Protein AF-A0A418YPM8-F1 (afdb_monomer)

Sequence (73 aa):
MARRTCIICAEPAGSREHLFPAALGGRRVNKRIYCAHHNHALADGAGVLAEQLRTINAILMVESDRDRSVPHK

Organism: NCBI:txid2304063

Secondary structure (DSSP, 8-state):
-PPPB-TTT-SBP----BSS-GGGTPPB-----S-HHHHHHHHHHHHHHHHHHHHHHHHTT---TTGGGS---

Radius of gyration: 15.24 Å; Cα contacts (8 Å, |Δi|>4): 94; chains: 1; bounding box: 42×16×42 Å

Structure (mmCIF, N/CA/C/O backbone):
data_AF-A0A418YPM8-F1
#
_entry.id   AF-A0A418YPM8-F1
#
loop_
_atom_site.group_PDB
_atom_site.id
_atom_site.type_symbol
_atom_site.label_atom_id
_atom_site.label_alt_id
_atom_site.label_comp_id
_atom_site.label_asym_id
_atom_site.label_entity_id
_atom_site.label_seq_id
_atom_site.pdbx_PDB_ins_code
_atom_site.Cartn_x
_atom_site.Cartn_y
_atom_site.Cartn_z
_atom_site.occupancy
_atom_site.B_iso_or_equiv
_atom_site.auth_seq_id
_atom_site.auth_comp_id
_atom_site.auth_asym_id
_atom_site.auth_atom_id
_atom_site.pdbx_PDB_model_num
ATOM 1 N N . MET A 1 1 ? -12.286 8.257 25.273 1.00 50.31 1 MET A N 1
ATOM 2 C CA . MET A 1 1 ? -11.820 8.380 23.871 1.00 50.31 1 MET A CA 1
ATOM 3 C C . MET A 1 1 ? -12.706 7.507 22.997 1.00 50.31 1 MET A C 1
ATOM 5 O O . MET A 1 1 ? -12.882 6.347 23.346 1.00 50.31 1 MET A O 1
ATOM 9 N N . ALA A 1 2 ? -13.278 8.036 21.912 1.00 65.00 2 ALA A N 1
ATOM 10 C CA . ALA A 1 2 ? -14.028 7.217 20.959 1.00 65.00 2 ALA A CA 1
ATOM 11 C C . ALA A 1 2 ? -13.105 6.147 20.347 1.00 65.00 2 ALA A C 1
ATOM 13 O O . ALA A 1 2 ? -11.958 6.440 19.993 1.00 65.00 2 ALA A O 1
ATOM 14 N N . ARG A 1 3 ? -13.577 4.898 20.270 1.00 73.06 3 ARG A N 1
ATOM 15 C CA . ARG A 1 3 ? -12.825 3.793 19.665 1.00 73.06 3 ARG A CA 1
ATOM 16 C C . ARG A 1 3 ? -12.684 4.097 18.172 1.00 73.06 3 ARG A C 1
ATOM 18 O O . ARG A 1 3 ? -13.688 4.319 17.506 1.00 73.06 3 ARG A O 1
ATOM 25 N N . ARG A 1 4 ? -11.452 4.159 17.655 1.00 87.50 4 ARG A N 1
ATOM 26 C CA . ARG A 1 4 ? -11.239 4.351 16.214 1.00 87.50 4 ARG A CA 1
ATOM 27 C C . ARG A 1 4 ? -11.712 3.099 15.483 1.00 87.50 4 ARG A C 1
ATOM 29 O O . ARG A 1 4 ? -11.360 1.988 15.884 1.00 87.50 4 ARG A O 1
ATOM 36 N N . THR A 1 5 ? -12.506 3.291 14.444 1.00 93.75 5 THR A N 1
ATOM 37 C CA . THR A 1 5 ? -13.050 2.230 13.599 1.00 93.75 5 THR A CA 1
ATOM 38 C C . THR A 1 5 ? -12.344 2.228 12.250 1.00 93.75 5 THR A C 1
ATOM 40 O O . THR A 1 5 ? -11.817 3.244 11.794 1.00 93.75 5 THR A O 1
ATOM 43 N N . CYS A 1 6 ? -12.270 1.056 11.632 1.00 92.81 6 CYS A N 1
ATOM 44 C CA . CYS A 1 6 ? -11.741 0.888 10.296 1.00 92.81 6 CYS A CA 1
ATOM 45 C C . CYS A 1 6 ? -12.685 1.574 9.313 1.00 92.81 6 CYS A C 1
ATOM 47 O O . CYS A 1 6 ? -13.874 1.268 9.293 1.00 92.81 6 CYS A O 1
ATOM 49 N N . ILE A 1 7 ? -12.156 2.447 8.457 1.00 92.19 7 ILE A N 1
ATOM 50 C CA . ILE A 1 7 ? -12.986 3.197 7.503 1.00 92.19 7 ILE A CA 1
ATOM 51 C C . ILE A 1 7 ? -13.619 2.321 6.407 1.00 92.19 7 ILE A C 1
ATOM 53 O O . ILE A 1 7 ? -14.503 2.792 5.706 1.00 92.19 7 ILE A O 1
ATOM 57 N N . ILE A 1 8 ? -13.175 1.065 6.257 1.00 93.31 8 ILE A N 1
ATOM 58 C CA . ILE A 1 8 ? -13.685 0.129 5.242 1.00 93.31 8 ILE A CA 1
ATOM 59 C C . ILE A 1 8 ? -14.798 -0.763 5.804 1.00 93.31 8 ILE A C 1
ATOM 61 O O . ILE A 1 8 ? -15.792 -0.991 5.126 1.00 93.31 8 ILE A O 1
ATOM 65 N N . CYS A 1 9 ? -14.653 -1.267 7.034 1.00 94.69 9 CYS A N 1
ATOM 66 C CA . CYS A 1 9 ? -15.578 -2.265 7.589 1.00 94.69 9 CYS A CA 1
ATOM 67 C C . CYS A 1 9 ? -16.154 -1.924 8.965 1.00 94.69 9 CYS A C 1
ATOM 69 O O . CYS A 1 9 ? -16.774 -2.782 9.578 1.00 94.69 9 CYS A O 1
ATOM 71 N N . ALA A 1 10 ? -15.914 -0.718 9.484 1.00 93.88 10 ALA A N 1
ATOM 72 C CA . ALA A 1 10 ? -16.359 -0.242 10.800 1.00 93.88 10 ALA A CA 1
ATOM 73 C C . ALA A 1 10 ? -15.871 -1.043 12.034 1.00 93.88 10 ALA A C 1
ATOM 75 O O . ALA A 1 10 ? -16.051 -0.584 13.161 1.00 93.88 10 ALA A O 1
ATOM 76 N N . GLU A 1 11 ? -15.174 -2.166 11.849 1.00 93.31 11 GLU A N 1
ATOM 77 C CA . GLU A 1 11 ? -14.509 -2.934 12.913 1.00 93.31 11 GLU A CA 1
ATOM 78 C C . GLU A 1 11 ? -13.399 -2.135 13.621 1.00 93.31 11 GLU A C 1
ATOM 80 O O . GLU A 1 11 ? -12.925 -1.131 13.088 1.00 93.31 11 GLU A O 1
ATOM 85 N N . PRO A 1 12 ? -12.916 -2.555 14.806 1.00 92.19 12 PRO A N 1
ATOM 86 C CA . PRO A 1 12 ? -11.864 -1.841 15.526 1.00 92.19 12 PRO A CA 1
ATOM 87 C C . PRO A 1 12 ? -10.615 -1.579 14.670 1.00 92.19 12 PRO A C 1
ATOM 89 O O . PRO A 1 12 ? -9.996 -2.500 14.129 1.00 92.19 12 PRO A O 1
ATOM 92 N N . ALA A 1 13 ? -10.209 -0.310 14.577 1.00 91.38 13 ALA A N 1
ATOM 93 C CA . ALA A 1 13 ? -8.960 0.067 13.933 1.00 91.38 13 ALA A CA 1
ATOM 94 C C . ALA A 1 13 ? -7.780 -0.069 14.899 1.00 91.38 13 ALA A C 1
ATOM 96 O O . ALA A 1 13 ? -7.868 0.221 16.095 1.00 91.38 13 ALA A O 1
ATOM 97 N N . GLY A 1 14 ? -6.641 -0.482 14.355 1.00 84.06 14 GLY A N 1
ATOM 98 C CA . GLY A 1 14 ? -5.443 -0.742 15.150 1.00 84.06 14 GLY A CA 1
ATOM 99 C C . GLY A 1 14 ? -4.222 -1.159 14.342 1.00 84.06 14 GLY A C 1
ATOM 100 O O . GLY A 1 14 ? -3.210 -1.536 14.934 1.00 84.06 14 GLY A O 1
ATOM 101 N N . SER A 1 15 ? -4.287 -1.107 13.007 1.00 83.50 15 SER A N 1
ATOM 102 C CA . SER A 1 15 ? -3.113 -1.367 12.180 1.00 83.50 15 SER A CA 1
ATOM 103 C C . SER A 1 15 ? -2.048 -0.287 12.362 1.00 83.50 15 SER A C 1
ATOM 105 O O . SER A 1 15 ? -2.320 0.813 12.832 1.00 83.50 15 SER A O 1
ATOM 107 N N . ARG A 1 16 ? -0.813 -0.610 11.966 1.00 82.31 16 ARG A N 1
ATOM 108 C CA . ARG A 1 16 ? 0.282 0.357 11.814 1.00 82.31 16 ARG A CA 1
ATOM 109 C C . ARG A 1 16 ? 0.457 0.683 10.332 1.00 82.31 16 ARG A C 1
ATOM 111 O O . ARG A 1 16 ? 1.447 0.251 9.728 1.00 82.31 16 ARG A O 1
ATOM 118 N N . GLU A 1 17 ? -0.523 1.377 9.762 1.00 82.94 17 GLU A N 1
ATOM 119 C CA . GLU A 1 17 ? -0.589 1.654 8.328 1.00 82.94 17 GLU A CA 1
ATOM 120 C C . GLU A 1 17 ? 0.421 2.708 7.859 1.00 82.94 17 GLU A C 1
ATOM 122 O O . GLU A 1 17 ? 0.888 3.579 8.610 1.00 82.94 17 GLU A O 1
ATOM 127 N N . HIS A 1 18 ? 0.722 2.625 6.569 1.00 82.62 18 HIS A N 1
ATOM 128 C CA . HIS A 1 18 ? 1.352 3.702 5.827 1.00 82.62 18 HIS A CA 1
ATOM 129 C C . HIS A 1 18 ? 0.244 4.507 5.135 1.00 82.62 18 HIS A C 1
ATOM 131 O O . HIS A 1 18 ? -0.709 3.920 4.631 1.00 82.62 18 HIS A O 1
ATOM 137 N N . LEU A 1 19 ? 0.350 5.840 5.112 1.00 75.44 19 LEU A N 1
ATOM 138 C CA . LEU A 1 19 ? -0.602 6.668 4.351 1.00 75.44 19 LEU A CA 1
ATOM 139 C C . LEU A 1 19 ? -0.410 6.517 2.845 1.00 75.44 19 LEU A C 1
ATOM 141 O O . LEU A 1 19 ? -1.370 6.558 2.088 1.00 75.44 19 LEU A O 1
ATOM 145 N N . PHE A 1 20 ? 0.842 6.329 2.442 1.00 78.00 20 PHE A N 1
ATOM 146 C CA . PHE A 1 20 ? 1.225 5.952 1.095 1.00 78.00 20 PHE A CA 1
ATOM 147 C C . PHE A 1 20 ? 1.889 4.571 1.167 1.00 78.00 20 PHE A C 1
ATOM 149 O O . PHE A 1 20 ? 2.623 4.338 2.130 1.00 78.00 20 PHE A O 1
ATOM 156 N N . PRO A 1 21 ? 1.639 3.627 0.245 1.00 81.19 21 PRO A N 1
ATOM 157 C CA . PRO A 1 21 ? 2.101 2.256 0.413 1.00 81.19 21 PRO A CA 1
ATOM 158 C C . PRO A 1 21 ? 3.613 2.125 0.543 1.00 81.19 21 PRO A C 1
ATOM 160 O O . PRO A 1 21 ? 4.385 2.834 -0.104 1.00 81.19 21 PRO A O 1
ATOM 163 N N . ALA A 1 22 ? 4.035 1.154 1.352 1.00 82.62 22 ALA A N 1
ATOM 164 C CA . ALA A 1 22 ? 5.443 0.855 1.537 1.00 82.62 22 ALA A CA 1
ATOM 165 C C . ALA A 1 22 ? 6.111 0.499 0.197 1.00 82.62 22 ALA A C 1
ATOM 167 O O . ALA A 1 22 ? 7.088 1.118 -0.193 1.00 82.62 22 ALA A O 1
ATOM 168 N N . ALA A 1 23 ? 5.533 -0.414 -0.578 1.00 83.44 23 ALA A N 1
ATOM 169 C CA . ALA A 1 23 ? 6.091 -0.821 -1.870 1.00 83.44 23 ALA A CA 1
ATOM 170 C C . ALA A 1 23 ? 6.363 0.344 -2.852 1.00 83.44 23 ALA A C 1
ATOM 172 O O . ALA A 1 23 ? 7.188 0.202 -3.743 1.00 83.44 23 ALA A O 1
ATOM 173 N N . LEU A 1 24 ? 5.716 1.502 -2.666 1.00 84.00 24 LEU A N 1
ATOM 174 C CA . LEU A 1 24 ? 5.843 2.677 -3.530 1.00 84.00 24 LEU A CA 1
ATOM 175 C C . LEU A 1 24 ? 6.643 3.831 -2.900 1.00 84.00 24 LEU A C 1
ATOM 177 O O . LEU A 1 24 ? 6.658 4.926 -3.443 1.00 84.00 24 LEU A O 1
ATOM 181 N N . GLY A 1 25 ? 7.302 3.631 -1.754 1.00 79.62 25 GLY A N 1
ATOM 182 C CA . GLY A 1 25 ? 8.115 4.683 -1.121 1.00 79.62 25 GLY A CA 1
ATOM 183 C C . GLY A 1 25 ? 7.462 5.384 0.074 1.00 79.62 25 GLY A C 1
ATOM 184 O O . GLY A 1 25 ? 8.096 6.208 0.726 1.00 79.62 25 GLY A O 1
ATOM 185 N N . GLY A 1 26 ? 6.248 5.011 0.478 1.00 83.94 26 GLY A N 1
ATOM 186 C CA . GLY A 1 26 ? 5.555 5.687 1.576 1.00 83.94 26 GLY A CA 1
ATOM 187 C C . GLY A 1 26 ? 6.059 5.355 2.984 1.00 83.94 26 GLY A C 1
ATOM 188 O O . GLY A 1 26 ? 6.360 4.209 3.317 1.00 83.94 26 GLY A O 1
ATOM 189 N N . ARG A 1 27 ? 6.143 6.369 3.851 1.00 81.75 27 ARG A N 1
ATOM 190 C CA . ARG A 1 27 ? 6.601 6.230 5.247 1.00 81.75 27 ARG A CA 1
ATOM 191 C C . ARG A 1 27 ? 5.449 5.861 6.189 1.00 81.75 27 ARG A C 1
ATOM 193 O O . ARG A 1 27 ? 4.278 6.122 5.907 1.00 81.75 27 ARG A O 1
ATOM 200 N N . ARG A 1 28 ? 5.773 5.235 7.326 1.00 82.88 28 ARG A N 1
ATOM 201 C CA . ARG A 1 28 ? 4.776 4.879 8.354 1.00 82.88 28 ARG A CA 1
ATOM 202 C C . ARG A 1 28 ? 4.303 6.139 9.072 1.00 82.88 28 ARG A C 1
ATOM 204 O O . ARG A 1 28 ? 5.123 6.843 9.647 1.00 82.88 28 ARG A O 1
ATOM 211 N N . VAL A 1 29 ? 2.993 6.391 9.064 1.00 82.06 29 VAL A N 1
ATOM 212 C CA . VAL A 1 29 ? 2.379 7.563 9.727 1.00 82.06 29 VAL A CA 1
ATOM 213 C C . VAL A 1 29 ? 1.340 7.152 10.783 1.00 82.06 29 VAL A C 1
ATOM 215 O O . VAL A 1 29 ? 1.037 7.950 11.660 1.00 82.06 29 VAL A O 1
ATOM 218 N N . ASN A 1 30 ? 0.855 5.899 10.758 1.00 82.69 30 ASN A N 1
ATOM 219 C CA . ASN A 1 30 ? -0.025 5.280 11.764 1.00 82.69 30 ASN A CA 1
ATOM 220 C C . ASN A 1 30 ? -1.116 6.217 12.324 1.00 82.69 30 ASN A C 1
ATOM 222 O O . ASN A 1 30 ? -1.036 6.706 13.456 1.00 82.69 30 ASN A O 1
ATOM 226 N N . LYS A 1 31 ? -2.170 6.437 11.540 1.00 85.62 31 LYS A N 1
ATOM 227 C CA . LYS A 1 31 ? -3.352 7.201 11.954 1.00 85.62 31 LYS A CA 1
ATOM 228 C C . LYS A 1 31 ? -4.431 6.325 12.608 1.00 85.62 31 LYS A C 1
ATOM 230 O O . LYS A 1 31 ? -5.378 6.870 13.180 1.00 85.62 31 LYS A O 1
ATOM 235 N N . ARG A 1 32 ? -4.250 5.000 12.640 1.00 87.69 32 ARG A N 1
ATOM 236 C CA . ARG A 1 32 ? -5.212 3.990 13.103 1.00 87.69 32 ARG A CA 1
ATOM 237 C C . ARG A 1 32 ? -6.550 4.115 12.370 1.00 87.69 32 ARG A C 1
ATOM 239 O O . ARG A 1 32 ? -7.589 4.219 13.017 1.00 87.69 32 ARG A O 1
ATOM 246 N N . ILE A 1 33 ? -6.508 4.163 11.038 1.00 89.94 33 ILE A N 1
ATOM 247 C CA . ILE A 1 33 ? -7.711 4.268 10.183 1.00 89.94 33 ILE A CA 1
ATOM 248 C C . ILE A 1 33 ? -8.156 2.924 9.591 1.00 89.94 33 ILE A C 1
ATOM 250 O O . ILE A 1 33 ? -9.272 2.811 9.086 1.00 89.94 33 ILE A O 1
ATOM 254 N N . TYR A 1 34 ? -7.315 1.890 9.679 1.00 91.62 34 TYR A N 1
ATOM 255 C CA . TYR A 1 34 ? -7.609 0.553 9.166 1.00 91.62 34 TYR A CA 1
ATOM 256 C C . TYR A 1 34 ? -7.526 -0.521 10.264 1.00 91.62 34 TYR A C 1
ATOM 258 O O . TYR A 1 34 ? -6.835 -0.379 11.283 1.00 91.62 34 TYR A O 1
ATOM 266 N N . CYS A 1 35 ? -8.252 -1.621 10.053 1.00 92.88 35 CYS A N 1
ATOM 267 C CA . CYS A 1 35 ? -7.991 -2.883 10.738 1.00 92.88 35 CYS A CA 1
ATOM 268 C C . CYS A 1 35 ? -6.816 -3.603 10.054 1.00 92.88 35 CYS A C 1
ATOM 270 O O . CYS A 1 35 ? -6.422 -3.255 8.938 1.00 92.88 35 CYS A O 1
ATOM 272 N N . ALA A 1 36 ? -6.242 -4.614 10.714 1.00 90.44 36 ALA A N 1
ATOM 273 C CA . ALA A 1 36 ? -5.102 -5.349 10.166 1.00 90.44 36 ALA A CA 1
ATOM 274 C C . ALA A 1 36 ? -5.416 -5.960 8.790 1.00 90.44 36 ALA A C 1
ATOM 276 O O . ALA A 1 36 ? -4.632 -5.781 7.864 1.00 90.44 36 ALA A O 1
ATOM 277 N N . HIS A 1 37 ? -6.582 -6.596 8.645 1.00 93.06 37 HIS A N 1
ATOM 278 C CA . HIS A 1 37 ? -6.999 -7.254 7.407 1.00 93.06 37 HIS A CA 1
ATOM 279 C C . HIS A 1 37 ? -6.990 -6.302 6.201 1.00 93.06 37 HIS A C 1
ATOM 281 O O . HIS A 1 37 ? -6.261 -6.532 5.240 1.00 93.06 37 HIS A O 1
ATOM 287 N N . HIS A 1 38 ? -7.715 -5.182 6.280 1.00 92.62 38 HIS A N 1
ATOM 288 C CA . HIS A 1 38 ? -7.782 -4.229 5.170 1.00 92.62 38 HIS A CA 1
ATOM 289 C C . HIS A 1 38 ? -6.464 -3.489 4.925 1.00 92.62 38 HIS A C 1
ATOM 291 O O . HIS A 1 38 ? -6.133 -3.194 3.780 1.00 92.62 38 HIS A O 1
ATOM 297 N N . ASN A 1 39 ? -5.680 -3.221 5.974 1.00 90.81 39 ASN A N 1
ATOM 298 C CA . ASN A 1 39 ? -4.342 -2.661 5.797 1.00 90.81 39 ASN A CA 1
ATOM 299 C C . ASN A 1 39 ? -3.416 -3.622 5.028 1.00 90.81 39 ASN A C 1
ATOM 301 O O . ASN A 1 39 ? -2.625 -3.170 4.206 1.00 90.81 39 ASN A O 1
ATOM 305 N N . HIS A 1 40 ? -3.506 -4.930 5.287 1.00 89.38 40 HIS A N 1
ATOM 306 C CA . HIS A 1 40 ? -2.739 -5.939 4.554 1.00 89.38 40 HIS A CA 1
ATOM 307 C C . HIS A 1 40 ? -3.218 -6.084 3.107 1.00 89.38 40 HIS A C 1
ATOM 309 O O . HIS A 1 40 ? -2.394 -5.997 2.205 1.00 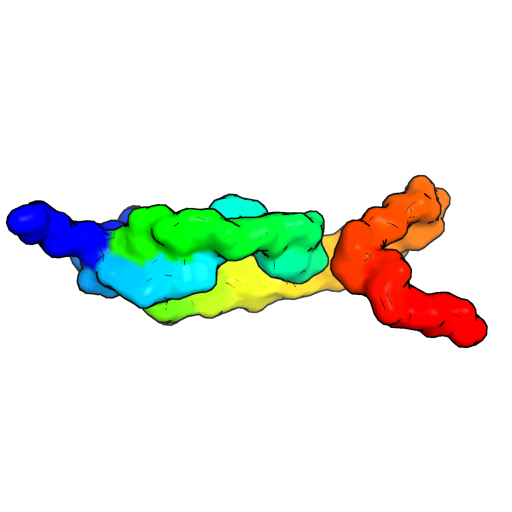89.38 40 HIS A O 1
ATOM 315 N N . ALA A 1 41 ? -4.529 -6.170 2.870 1.00 90.44 41 ALA A N 1
ATOM 316 C CA . ALA A 1 41 ? -5.080 -6.262 1.516 1.00 90.44 41 ALA A CA 1
ATOM 317 C C . ALA A 1 41 ? -4.671 -5.069 0.624 1.00 90.44 41 ALA A C 1
ATOM 319 O O . ALA A 1 41 ? -4.328 -5.240 -0.546 1.00 90.44 41 ALA A O 1
ATOM 320 N N . LEU A 1 42 ? -4.644 -3.853 1.183 1.00 88.62 42 LEU A N 1
ATOM 321 C CA . LEU A 1 42 ? -4.144 -2.668 0.478 1.00 88.62 42 LEU A CA 1
ATOM 322 C C . LEU A 1 42 ? -2.640 -2.749 0.178 1.00 88.62 42 LEU A C 1
ATOM 324 O O . LEU A 1 42 ? -2.199 -2.273 -0.868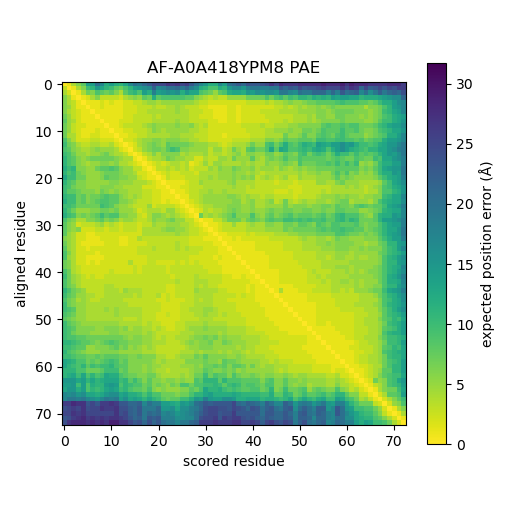 1.00 88.62 42 LEU A O 1
ATOM 328 N N . ALA A 1 43 ? -1.848 -3.334 1.080 1.00 87.06 43 ALA A N 1
ATOM 329 C CA . ALA A 1 43 ? -0.420 -3.535 0.854 1.00 87.06 43 ALA A CA 1
ATOM 330 C C . ALA A 1 43 ? -0.159 -4.533 -0.285 1.00 87.06 43 ALA A C 1
ATOM 332 O O . ALA A 1 43 ? 0.710 -4.268 -1.115 1.00 87.06 43 ALA A O 1
ATOM 333 N N . 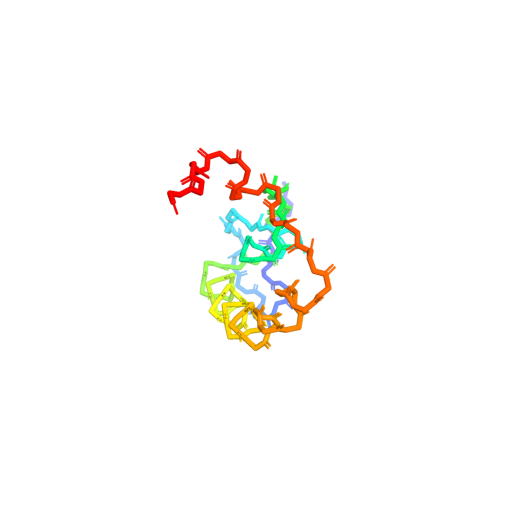ASP A 1 44 ? -0.942 -5.610 -0.369 1.00 89.38 44 ASP A N 1
ATOM 334 C CA . ASP A 1 44 ? -0.847 -6.598 -1.450 1.00 89.38 44 ASP A CA 1
ATOM 335 C C . ASP A 1 44 ? -1.179 -5.960 -2.806 1.00 89.38 44 ASP A C 1
ATOM 337 O O . ASP A 1 44 ? -0.404 -6.071 -3.759 1.00 89.38 44 ASP A O 1
ATOM 341 N N . GLY A 1 45 ? -2.273 -5.190 -2.874 1.00 90.56 45 GLY A N 1
ATOM 342 C CA . GLY A 1 45 ? -2.632 -4.430 -4.074 1.00 90.56 45 GLY A CA 1
ATOM 343 C C . GLY A 1 45 ? -1.543 -3.435 -4.492 1.00 90.56 45 GLY A C 1
ATOM 344 O O . GLY A 1 45 ? -1.210 -3.325 -5.671 1.00 90.56 45 GLY A O 1
ATOM 345 N N . ALA A 1 46 ? -0.917 -2.754 -3.530 1.00 90.75 46 ALA A N 1
ATOM 346 C CA . ALA A 1 46 ? 0.207 -1.868 -3.814 1.00 90.75 46 ALA A CA 1
ATOM 347 C C . ALA A 1 46 ? 1.457 -2.608 -4.319 1.00 90.75 46 ALA A C 1
ATOM 349 O O . ALA A 1 46 ? 2.223 -2.029 -5.087 1.00 90.75 46 ALA A O 1
ATOM 350 N N . GLY A 1 47 ? 1.665 -3.865 -3.919 1.00 91.12 47 GLY A N 1
ATOM 351 C CA . GLY A 1 47 ? 2.721 -4.721 -4.461 1.00 91.12 47 GLY A CA 1
ATOM 352 C C . GLY A 1 47 ? 2.524 -5.009 -5.950 1.00 91.12 47 GLY A C 1
ATOM 353 O O . GLY A 1 47 ? 3.470 -4.888 -6.726 1.00 91.12 47 GLY A O 1
ATOM 354 N N . VAL A 1 48 ? 1.284 -5.288 -6.366 1.00 93.25 48 VAL A N 1
ATOM 355 C CA . VAL A 1 48 ? 0.931 -5.468 -7.787 1.00 93.25 48 VAL A CA 1
ATOM 356 C C . VAL A 1 48 ? 1.166 -4.183 -8.587 1.00 93.25 48 VAL A C 1
ATOM 358 O O . VAL A 1 48 ? 1.717 -4.230 -9.683 1.00 93.25 48 VAL A O 1
ATOM 361 N N . LEU A 1 49 ? 0.813 -3.019 -8.037 1.00 91.44 49 LEU A N 1
ATOM 362 C CA . LEU A 1 49 ? 1.101 -1.741 -8.697 1.00 91.44 49 LEU A CA 1
ATOM 363 C C . LEU A 1 49 ? 2.608 -1.480 -8.800 1.00 91.44 49 LEU A C 1
ATOM 365 O O . LEU A 1 49 ? 3.085 -1.034 -9.840 1.00 91.44 49 LEU A O 1
ATOM 369 N N . ALA A 1 50 ? 3.366 -1.773 -7.741 1.00 90.31 50 ALA A N 1
ATOM 370 C CA . ALA A 1 50 ? 4.815 -1.617 -7.748 1.00 90.31 50 ALA A CA 1
ATOM 371 C C . ALA A 1 50 ? 5.466 -2.492 -8.827 1.00 90.31 50 ALA A C 1
ATOM 373 O O . ALA A 1 50 ? 6.324 -2.000 -9.552 1.00 90.31 50 ALA A O 1
ATOM 374 N N . GLU A 1 51 ? 5.019 -3.745 -8.970 1.00 91.25 51 GLU A N 1
ATOM 375 C CA . GLU A 1 51 ? 5.413 -4.670 -10.040 1.00 91.25 51 GLU A CA 1
ATOM 376 C C . GLU A 1 51 ? 5.199 -4.059 -11.428 1.00 91.25 51 GLU A C 1
ATOM 378 O O . GLU A 1 51 ? 6.138 -3.948 -12.214 1.00 91.25 51 GLU A O 1
ATOM 383 N N . GLN A 1 52 ? 3.977 -3.607 -11.706 1.00 92.62 52 GLN A N 1
ATOM 384 C CA . GLN A 1 52 ? 3.605 -3.037 -13.002 1.00 92.62 52 GLN A CA 1
ATOM 385 C C . GLN A 1 52 ? 4.408 -1.774 -13.338 1.00 92.62 52 GLN A C 1
ATOM 387 O O . GLN A 1 52 ? 4.764 -1.547 -14.494 1.00 92.62 52 GLN A O 1
ATOM 392 N N . LEU A 1 53 ? 4.723 -0.958 -12.330 1.00 90.94 53 LEU A N 1
ATOM 393 C CA . LEU A 1 53 ? 5.487 0.274 -12.505 1.00 90.94 53 LEU A CA 1
ATOM 394 C C . LEU A 1 53 ? 6.997 0.043 -12.647 1.00 90.94 53 LEU A C 1
ATOM 396 O O . LEU A 1 53 ? 7.692 0.971 -13.061 1.00 90.94 53 LEU A O 1
ATOM 400 N N . ARG A 1 54 ? 7.531 -1.155 -12.358 1.00 89.12 54 ARG A N 1
ATOM 401 C CA . ARG A 1 54 ? 8.989 -1.390 -12.377 1.00 89.12 54 ARG A CA 1
ATOM 402 C C . ARG A 1 54 ? 9.626 -1.079 -13.722 1.00 89.12 54 ARG A C 1
ATOM 404 O O . ARG A 1 54 ? 10.633 -0.379 -13.759 1.00 89.12 54 ARG A O 1
ATOM 411 N N . THR A 1 55 ? 9.040 -1.553 -14.820 1.00 89.44 55 THR A N 1
ATOM 412 C CA . THR A 1 55 ? 9.581 -1.310 -16.166 1.00 89.44 55 THR A CA 1
ATOM 413 C C . THR A 1 55 ? 9.563 0.175 -16.517 1.00 89.44 55 THR A C 1
ATOM 415 O O . THR A 1 55 ? 10.540 0.691 -17.051 1.00 89.44 55 THR A O 1
ATOM 418 N N . ILE A 1 56 ? 8.482 0.879 -16.173 1.00 92.44 56 ILE A N 1
ATOM 419 C CA . ILE A 1 56 ? 8.354 2.320 -16.421 1.00 92.44 56 ILE A CA 1
ATOM 420 C C . ILE A 1 56 ? 9.397 3.087 -15.601 1.00 92.4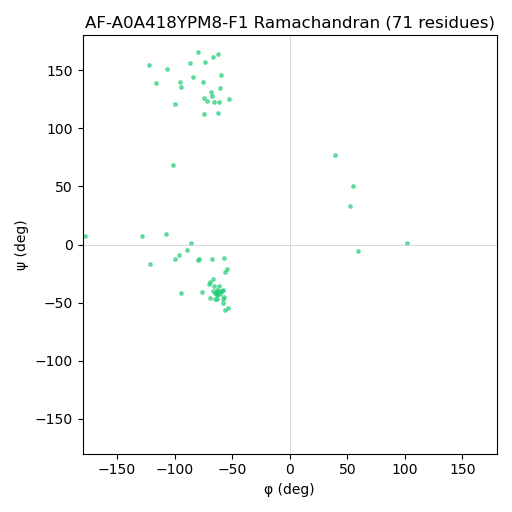4 56 ILE A C 1
ATOM 422 O O . ILE A 1 56 ? 10.113 3.924 -16.147 1.00 92.44 56 ILE A O 1
ATOM 426 N N . ASN A 1 57 ? 9.537 2.759 -14.315 1.00 89.19 57 ASN A N 1
ATOM 427 C CA . ASN A 1 57 ? 10.533 3.371 -13.439 1.00 89.19 57 ASN A CA 1
ATOM 428 C C . ASN A 1 57 ? 11.960 3.136 -13.951 1.00 89.19 57 ASN A C 1
ATOM 430 O O . ASN A 1 57 ? 12.756 4.068 -13.942 1.00 89.19 57 ASN A O 1
ATOM 434 N N . ALA A 1 58 ? 12.268 1.940 -14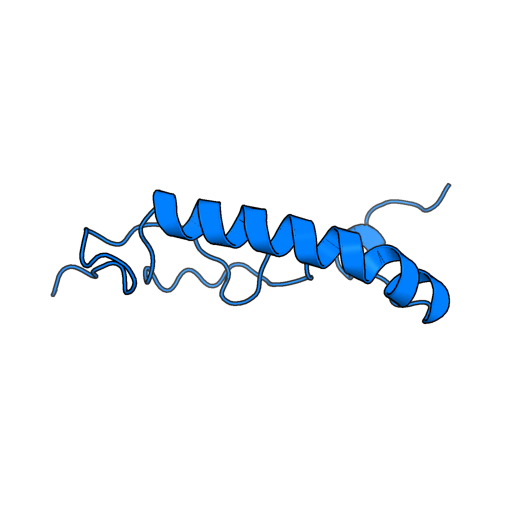.463 1.00 88.56 58 ALA A N 1
ATOM 435 C CA . ALA A 1 58 ? 13.573 1.634 -15.045 1.00 88.56 58 ALA A CA 1
ATOM 436 C C . ALA A 1 58 ? 13.871 2.482 -16.295 1.00 88.56 58 ALA A C 1
ATOM 438 O O . ALA A 1 58 ? 14.963 3.031 -16.413 1.00 88.56 58 ALA A O 1
ATOM 439 N N . ILE A 1 59 ? 12.893 2.645 -17.195 1.00 94.50 59 ILE A N 1
ATOM 440 C CA . ILE A 1 59 ? 13.028 3.492 -18.395 1.00 94.50 59 ILE A CA 1
ATOM 441 C C . ILE A 1 59 ? 13.269 4.957 -18.011 1.00 94.50 59 ILE A C 1
ATOM 443 O O . ILE A 1 59 ? 14.073 5.643 -18.636 1.00 94.50 59 ILE A O 1
ATOM 447 N N . LEU A 1 60 ? 12.577 5.433 -16.976 1.00 94.00 60 LEU A N 1
ATOM 448 C CA . LEU A 1 60 ? 12.657 6.814 -16.503 1.00 94.00 60 LEU A CA 1
ATOM 449 C C . LEU A 1 60 ? 13.813 7.064 -15.521 1.00 94.00 60 LEU A C 1
ATOM 451 O O . LEU A 1 60 ? 13.942 8.181 -15.026 1.00 94.00 60 LEU A O 1
ATOM 455 N N . MET A 1 61 ? 14.629 6.047 -15.219 1.00 88.81 61 MET A N 1
ATOM 456 C CA . MET A 1 61 ? 15.674 6.095 -14.186 1.00 88.81 61 MET A CA 1
ATOM 457 C C . MET A 1 61 ? 15.151 6.571 -12.816 1.00 88.81 61 MET A C 1
ATOM 459 O O . MET A 1 61 ? 15.852 7.242 -12.060 1.00 88.81 61 MET A O 1
ATOM 463 N N . VAL A 1 62 ? 13.899 6.237 -12.489 1.00 86.56 62 VAL A N 1
ATOM 464 C CA . VAL A 1 62 ? 13.304 6.524 -11.182 1.00 86.56 62 VAL A CA 1
ATOM 465 C C . VAL A 1 62 ? 13.885 5.550 -10.169 1.00 86.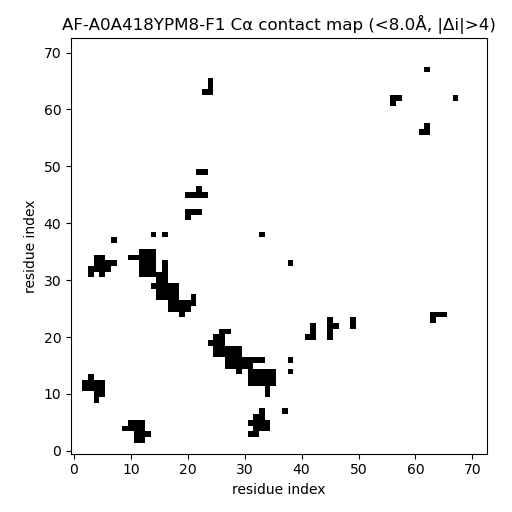56 62 VAL A C 1
ATOM 467 O O . VAL A 1 62 ? 13.605 4.351 -10.207 1.00 86.56 62 VAL A O 1
ATOM 470 N N . GLU A 1 63 ? 14.670 6.078 -9.237 1.00 77.94 63 GLU A N 1
ATOM 471 C CA . GLU A 1 63 ? 15.242 5.304 -8.144 1.00 77.94 63 GLU A CA 1
ATOM 472 C C . GLU A 1 63 ? 14.367 5.385 -6.888 1.00 77.94 63 GLU A C 1
ATOM 474 O O . GLU A 1 63 ? 13.884 6.444 -6.478 1.00 77.94 63 GLU A O 1
ATOM 479 N N . SER A 1 64 ? 14.162 4.234 -6.256 1.00 74.38 64 SER A N 1
ATOM 480 C CA . SER A 1 64 ? 13.469 4.130 -4.978 1.00 74.38 64 SER A CA 1
ATOM 481 C C . SER A 1 64 ? 14.376 4.620 -3.846 1.00 74.38 64 SER A C 1
ATOM 483 O O . SER A 1 64 ? 15.467 4.094 -3.637 1.00 74.38 64 SER A O 1
ATOM 485 N N . ASP A 1 65 ? 13.892 5.571 -3.038 1.00 73.44 65 ASP A N 1
ATOM 486 C CA . ASP A 1 65 ? 14.596 6.072 -1.836 1.00 73.44 65 A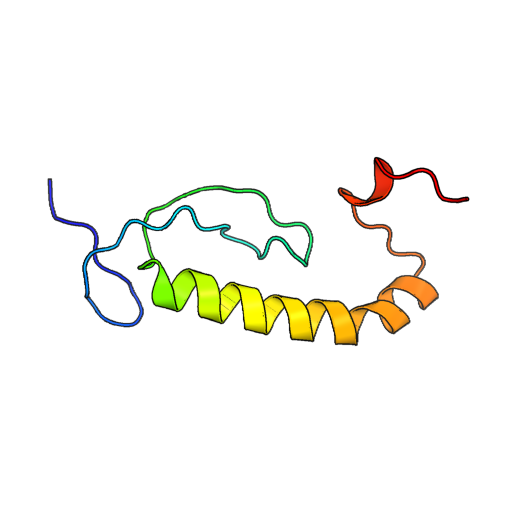SP A CA 1
ATOM 487 C C . ASP A 1 65 ? 14.954 4.945 -0.844 1.00 73.44 65 ASP A C 1
ATOM 489 O O . ASP A 1 65 ? 15.890 5.068 -0.057 1.00 73.44 65 ASP A O 1
ATOM 493 N N . ARG A 1 66 ? 14.235 3.814 -0.888 1.00 69.12 66 ARG A N 1
ATOM 494 C CA . ARG A 1 66 ? 14.536 2.632 -0.060 1.00 69.12 66 ARG A CA 1
ATOM 495 C C . ARG A 1 66 ? 15.732 1.856 -0.582 1.00 69.12 66 ARG A C 1
ATOM 497 O O . ARG A 1 66 ? 16.557 1.401 0.209 1.00 69.12 66 ARG A O 1
ATOM 504 N N . ASP A 1 67 ? 15.806 1.719 -1.901 1.00 68.38 67 ASP A N 1
ATOM 505 C CA . ASP A 1 67 ? 16.798 0.888 -2.574 1.00 68.38 67 ASP A CA 1
ATOM 506 C C . ASP A 1 67 ? 18.147 1.600 -2.675 1.00 68.38 67 ASP A C 1
ATOM 508 O O . ASP A 1 67 ? 19.178 0.959 -2.810 1.00 68.38 67 ASP A O 1
ATOM 512 N N . ARG A 1 68 ? 18.188 2.912 -2.418 1.00 62.34 68 ARG A N 1
ATOM 513 C CA . ARG A 1 68 ? 19.438 3.665 -2.240 1.00 62.34 68 ARG A CA 1
ATOM 514 C C . ARG A 1 68 ? 20.345 3.121 -1.117 1.00 62.34 68 ARG A C 1
ATOM 516 O O . ARG A 1 68 ? 21.489 3.543 -0.992 1.00 62.34 68 ARG A O 1
ATOM 523 N N . SER A 1 69 ? 19.836 2.215 -0.274 1.00 52.16 69 SER A N 1
ATOM 524 C CA . SER A 1 69 ? 20.598 1.514 0.770 1.00 52.16 69 SER A CA 1
ATOM 525 C C . SER A 1 69 ? 21.109 0.119 0.372 1.00 52.16 69 SER A C 1
ATOM 527 O O . SER A 1 69 ? 21.919 -0.450 1.105 1.00 52.16 69 SER A O 1
ATOM 529 N N . VAL A 1 70 ? 20.689 -0.427 -0.775 1.00 49.41 70 VAL A N 1
ATOM 530 C CA . VAL A 1 70 ? 21.229 -1.672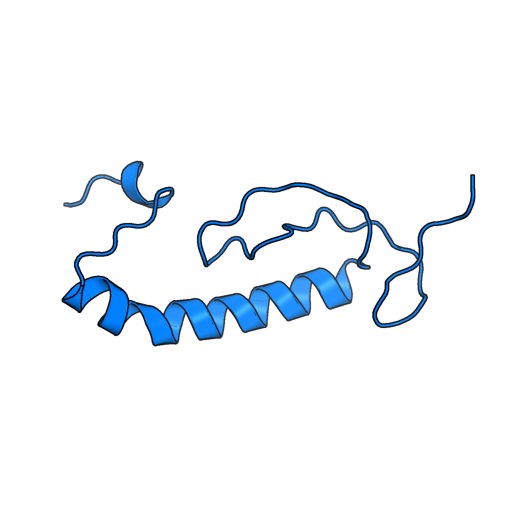 -1.339 1.00 49.41 70 VAL A CA 1
ATOM 531 C C . VAL A 1 70 ? 22.244 -1.318 -2.430 1.00 49.41 70 VAL A C 1
ATOM 533 O O . VAL A 1 70 ? 21.883 -0.637 -3.386 1.00 49.41 70 VAL A O 1
ATOM 536 N N . PRO A 1 71 ? 23.519 -1.739 -2.315 1.00 41.03 71 PRO A N 1
ATOM 537 C CA . PRO A 1 71 ? 24.496 -1.488 -3.365 1.00 41.03 71 PRO A CA 1
ATOM 538 C C . PRO A 1 71 ? 24.033 -2.176 -4.650 1.00 41.03 71 PRO A C 1
ATOM 540 O O . PRO A 1 71 ? 23.841 -3.396 -4.655 1.00 41.03 71 PRO A O 1
ATOM 543 N N . HIS A 1 72 ? 23.875 -1.410 -5.730 1.00 49.06 72 HIS A N 1
ATOM 544 C CA . HIS A 1 72 ? 23.764 -1.974 -7.073 1.00 49.06 72 HIS A CA 1
ATOM 545 C C . HIS A 1 72 ? 25.088 -2.696 -7.371 1.00 49.06 72 HIS A C 1
ATOM 547 O O . HIS A 1 72 ? 26.144 -2.063 -7.374 1.00 49.06 72 HIS A O 1
ATOM 553 N N . LYS A 1 73 ? 25.042 -4.028 -7.493 1.00 39.41 73 LYS A N 1
ATOM 554 C CA . LYS A 1 73 ? 26.182 -4.859 -7.909 1.00 39.41 73 LYS A CA 1
ATOM 555 C C . LYS A 1 73 ? 26.319 -4.867 -9.422 1.00 39.41 73 LYS A C 1
ATOM 557 O O . LYS A 1 73 ? 25.264 -4.934 -10.087 1.00 39.41 73 LYS A O 1
#

Foldseek 3Di:
DPFAAAPPPRHGFDDQAFPDAPLQQTDGPRPSNHHPVVRVVVNVVVVVVSVVCPVVCVVVVPDHPVCVPPDDD

Solvent-accessible surface area (backbone atoms only — not comparable to full-atom values): 4382 Å² total; per-residue (Å²): 130,84,80,49,39,9,81,87,75,65,46,72,27,67,30,82,38,44,84,41,49,61,73,75,72,31,60,79,67,50,83,32,51,31,25,58,67,62,47,48,55,53,49,55,55,38,43,55,50,38,59,69,43,45,65,58,29,60,77,69,67,58,76,56,83,73,53,76,75,53,83,88,127

pLDDT: mean 82.98, std 13.02, range [39.41, 94.69]

Mean 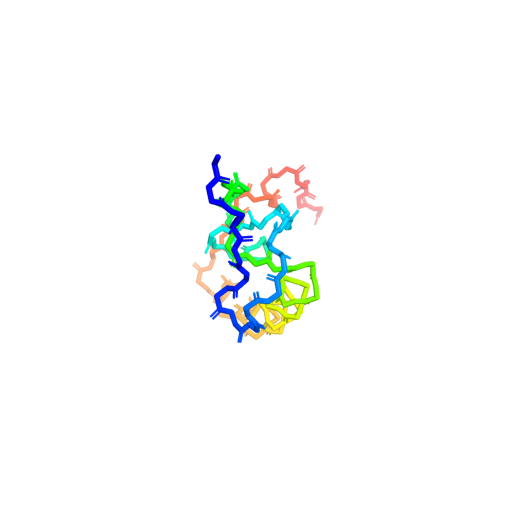predicted aligned error: 6.7 Å